Protein AF-A0A1Y2B154-F1 (afdb_monomer_lite)

Structure (mmCIF, N/CA/C/O backbone):
data_AF-A0A1Y2B154-F1
#
_entry.id   AF-A0A1Y2B154-F1
#
loop_
_atom_site.group_PDB
_atom_site.id
_atom_site.type_symbol
_atom_site.label_atom_id
_atom_site.label_alt_id
_atom_site.label_comp_id
_atom_site.label_asym_id
_atom_site.label_entity_id
_atom_site.label_seq_id
_atom_site.pdbx_PDB_ins_code
_atom_site.Cartn_x
_atom_site.Cartn_y
_atom_site.Cartn_z
_atom_site.occupancy
_atom_site.B_iso_or_equiv
_atom_site.auth_seq_id
_atom_site.auth_comp_id
_atom_site.auth_asym_id
_atom_site.auth_atom_id
_atom_site.pdbx_PDB_model_num
ATOM 1 N N . MET A 1 1 ? 12.378 0.313 -0.707 1.00 66.06 1 MET A N 1
ATOM 2 C CA . MET A 1 1 ? 12.167 0.556 -2.151 1.00 66.06 1 MET A CA 1
ATOM 3 C C . MET A 1 1 ? 10.888 -0.151 -2.566 1.00 66.06 1 MET A C 1
ATOM 5 O O . MET A 1 1 ? 10.651 -1.242 -2.055 1.00 66.06 1 MET A O 1
ATOM 9 N N . ALA A 1 2 ? 10.052 0.459 -3.411 1.00 73.69 2 ALA A N 1
ATOM 10 C CA . ALA A 1 2 ? 8.871 -0.223 -3.941 1.00 73.69 2 ALA A CA 1
ATOM 11 C C . ALA A 1 2 ? 9.306 -1.400 -4.841 1.00 73.69 2 ALA A C 1
ATOM 13 O O . ALA A 1 2 ? 10.297 -1.266 -5.565 1.00 73.69 2 ALA A O 1
ATOM 14 N N . PRO A 1 3 ? 8.636 -2.561 -4.774 1.00 79.44 3 PRO A N 1
ATOM 15 C CA . PRO A 1 3 ? 9.012 -3.721 -5.574 1.00 79.44 3 PRO A CA 1
ATOM 16 C C . PRO A 1 3 ? 8.680 -3.513 -7.059 1.00 79.44 3 PRO A C 1
ATOM 18 O O . PRO A 1 3 ? 7.674 -2.893 -7.395 1.00 79.44 3 PRO A O 1
ATOM 21 N N . PHE A 1 4 ? 9.506 -4.081 -7.947 1.00 78.94 4 PHE A N 1
ATOM 22 C CA . PHE A 1 4 ? 9.297 -4.017 -9.402 1.00 78.94 4 PHE A CA 1
ATOM 23 C C . PHE A 1 4 ? 8.045 -4.790 -9.853 1.00 78.94 4 PHE A C 1
ATOM 25 O O . PHE A 1 4 ? 7.330 -4.357 -10.750 1.00 78.94 4 PHE A O 1
ATOM 32 N N . ILE A 1 5 ? 7.755 -5.921 -9.199 1.00 84.62 5 ILE A N 1
ATOM 33 C CA . ILE A 1 5 ? 6.527 -6.700 -9.386 1.00 84.62 5 ILE A CA 1
ATOM 34 C C . ILE A 1 5 ? 5.812 -6.773 -8.040 1.00 84.62 5 ILE A C 1
ATOM 36 O O . ILE A 1 5 ? 6.385 -7.238 -7.054 1.00 84.62 5 ILE A O 1
ATOM 40 N N . LEU A 1 6 ? 4.552 -6.339 -8.005 1.00 86.12 6 LEU A N 1
ATOM 41 C CA . LEU A 1 6 ? 3.709 -6.375 -6.815 1.00 86.12 6 LEU A CA 1
ATOM 42 C C . LEU A 1 6 ? 2.459 -7.218 -7.092 1.00 86.12 6 LEU A C 1
ATOM 44 O O . LEU A 1 6 ? 1.529 -6.773 -7.760 1.00 86.12 6 LEU A O 1
ATOM 48 N N . ASN A 1 7 ? 2.443 -8.446 -6.571 1.00 89.88 7 ASN A N 1
ATOM 49 C CA . ASN A 1 7 ? 1.296 -9.347 -6.679 1.00 89.88 7 ASN A CA 1
ATOM 50 C C . ASN A 1 7 ? 0.297 -9.046 -5.556 1.00 89.88 7 ASN A C 1
ATOM 52 O O . ASN A 1 7 ? 0.596 -9.266 -4.383 1.00 89.88 7 ASN A O 1
ATOM 56 N N . LEU A 1 8 ? -0.891 -8.555 -5.913 1.00 89.94 8 LEU A N 1
ATOM 57 C CA . LEU A 1 8 ? -1.930 -8.152 -4.961 1.00 89.94 8 LEU A CA 1
ATOM 58 C C . LEU A 1 8 ? -3.213 -8.941 -5.175 1.00 89.94 8 LEU A C 1
ATOM 60 O O . LEU A 1 8 ? -3.558 -9.328 -6.291 1.00 89.94 8 LEU A O 1
ATOM 64 N N . LYS A 1 9 ? -3.952 -9.116 -4.083 1.00 93.44 9 LYS A N 1
ATOM 65 C CA . LYS A 1 9 ? -5.334 -9.592 -4.079 1.00 93.44 9 LYS A CA 1
ATOM 66 C C . LYS A 1 9 ? -6.155 -8.717 -3.141 1.00 93.44 9 LYS A C 1
ATOM 68 O O . LYS A 1 9 ? -5.609 -8.090 -2.233 1.00 93.44 9 LYS A O 1
ATOM 73 N N . ILE A 1 10 ? -7.470 -8.708 -3.342 1.00 96.69 10 ILE A N 1
ATOM 74 C CA . ILE A 1 10 ? -8.401 -8.102 -2.388 1.00 96.69 10 ILE A CA 1
ATOM 75 C C . ILE A 1 10 ? -8.196 -8.762 -1.020 1.00 96.69 10 ILE A C 1
ATOM 77 O O . ILE A 1 10 ? -8.042 -9.978 -0.916 1.00 96.69 10 ILE A O 1
ATOM 81 N N . GLY A 1 11 ? -8.153 -7.940 0.022 1.00 95.75 11 GLY A N 1
ATOM 82 C CA . GLY A 1 11 ? -7.909 -8.355 1.394 1.00 95.75 11 GLY A CA 1
ATOM 83 C C . GLY A 1 11 ? -6.437 -8.407 1.800 1.00 95.75 11 GLY A C 1
ATOM 84 O O . GLY A 1 11 ? -6.192 -8.596 2.989 1.00 95.75 11 GLY A O 1
ATOM 85 N N . ALA A 1 12 ? -5.488 -8.219 0.874 1.00 95.44 12 ALA A N 1
ATOM 86 C CA . ALA A 1 12 ? -4.065 -8.161 1.200 1.00 95.44 12 ALA A CA 1
ATOM 87 C C . ALA A 1 12 ? -3.749 -6.988 2.142 1.00 95.44 12 ALA A C 1
ATOM 89 O O . ALA A 1 12 ? -4.255 -5.878 1.957 1.00 95.44 12 ALA A O 1
ATOM 90 N N . GLU A 1 13 ? -2.891 -7.239 3.131 1.00 96.12 13 GLU A N 1
ATOM 91 C CA . GLU A 1 13 ? -2.352 -6.197 4.004 1.00 96.12 13 GLU A CA 1
ATOM 92 C C . GLU A 1 13 ? -1.168 -5.509 3.330 1.00 96.12 13 GLU A C 1
ATOM 94 O O . GLU A 1 13 ? -0.232 -6.163 2.859 1.00 96.12 13 GLU A O 1
ATOM 99 N N . VAL A 1 14 ? -1.201 -4.181 3.310 1.00 95.38 14 VAL A N 1
ATOM 100 C CA . VAL A 1 14 ? -0.177 -3.342 2.692 1.00 95.38 14 VAL A CA 1
ATOM 101 C C . VAL A 1 14 ? 0.298 -2.254 3.646 1.00 95.38 14 VAL A C 1
ATOM 103 O O . VAL A 1 14 ? -0.370 -1.926 4.626 1.00 95.38 14 VAL A O 1
ATOM 106 N N . MET A 1 15 ? 1.471 -1.699 3.363 1.00 95.25 15 MET A N 1
ATOM 107 C CA . MET A 1 15 ? 2.077 -0.607 4.116 1.00 95.25 15 MET A CA 1
ATOM 108 C C . MET A 1 15 ? 2.531 0.484 3.155 1.00 95.25 15 MET A C 1
ATOM 110 O O . MET A 1 15 ? 3.206 0.181 2.168 1.00 95.25 15 MET A O 1
ATOM 114 N N . LEU A 1 16 ? 2.170 1.735 3.449 1.00 95.12 16 LEU A N 1
ATOM 115 C CA . LEU A 1 16 ? 2.614 2.902 2.689 1.00 95.12 16 LEU A CA 1
ATOM 116 C C . LEU A 1 16 ? 4.128 3.085 2.787 1.00 95.12 16 LEU A C 1
ATOM 118 O O . LEU A 1 16 ? 4.722 2.878 3.839 1.00 95.12 16 LEU A O 1
ATOM 122 N N . LEU A 1 17 ? 4.728 3.516 1.680 1.00 93.50 17 LEU A N 1
ATOM 123 C CA . LEU A 1 17 ? 6.159 3.806 1.536 1.00 93.50 17 LEU A CA 1
ATOM 124 C C . LEU A 1 17 ? 6.455 5.307 1.418 1.00 93.50 17 LEU A C 1
ATOM 126 O O . LEU A 1 17 ? 7.602 5.700 1.210 1.00 93.50 17 LEU A O 1
ATOM 130 N N . LYS A 1 18 ? 5.419 6.146 1.497 1.00 91.94 18 LYS A N 1
ATOM 131 C CA . LYS A 1 18 ? 5.475 7.590 1.270 1.00 91.94 18 LYS A CA 1
ATOM 132 C C . LYS A 1 18 ? 4.417 8.291 2.119 1.00 91.94 18 LYS A C 1
ATOM 134 O O . LYS A 1 18 ? 3.356 7.724 2.368 1.00 91.94 18 LYS A O 1
ATOM 139 N N . ASN A 1 19 ? 4.703 9.529 2.511 1.00 94.50 19 ASN A N 1
ATOM 140 C CA . ASN A 1 19 ? 3.727 10.406 3.149 1.00 94.50 19 ASN A CA 1
ATOM 141 C C . ASN A 1 19 ? 2.771 10.965 2.090 1.00 94.50 19 ASN A C 1
ATOM 143 O O . ASN A 1 19 ? 3.213 11.613 1.140 1.00 94.50 19 ASN A O 1
ATOM 147 N N . LEU A 1 20 ? 1.478 10.701 2.250 1.00 93.62 20 LEU A N 1
ATOM 148 C CA . LEU A 1 20 ? 0.417 11.209 1.380 1.00 93.62 20 LEU A CA 1
ATOM 149 C C . LEU A 1 20 ? -0.302 12.403 2.015 1.00 93.62 20 LEU A C 1
ATOM 151 O O . LEU A 1 20 ? -0.622 13.364 1.322 1.00 93.62 20 LEU A O 1
ATOM 155 N N . THR A 1 21 ? -0.552 12.335 3.323 1.00 92.56 21 THR A N 1
ATOM 156 C CA . THR A 1 21 ? -1.169 13.389 4.145 1.00 92.56 21 THR A CA 1
ATOM 157 C C . THR A 1 21 ? -0.571 13.351 5.554 1.00 92.56 21 THR A C 1
ATOM 159 O O . THR A 1 21 ? 0.226 12.464 5.856 1.00 92.56 21 THR A O 1
ATOM 162 N N . GLU A 1 22 ? -0.974 14.274 6.431 1.00 90.38 22 GLU A N 1
ATOM 163 C CA . GLU A 1 22 ? -0.555 14.281 7.845 1.00 90.38 22 GLU A CA 1
ATOM 164 C C . GLU A 1 22 ? -0.954 12.988 8.580 1.00 90.38 22 GLU A C 1
ATOM 166 O O . GLU A 1 22 ? -0.161 12.435 9.334 1.00 90.38 22 GLU A O 1
ATOM 171 N N . ASP A 1 23 ? -2.143 12.451 8.284 1.00 92.06 23 ASP A N 1
ATOM 172 C CA . ASP A 1 23 ? -2.642 11.193 8.864 1.00 92.06 23 ASP A CA 1
ATOM 173 C C . ASP A 1 23 ? -2.153 9.914 8.142 1.00 92.06 23 ASP A C 1
ATOM 175 O O . ASP A 1 23 ? -2.215 8.813 8.694 1.00 92.06 23 ASP A O 1
ATOM 179 N N . LEU A 1 24 ? -1.695 10.022 6.888 1.00 93.88 24 LEU A N 1
ATOM 180 C CA . LEU A 1 24 ? -1.281 8.888 6.053 1.00 93.88 24 LEU A CA 1
ATOM 181 C C . LEU A 1 24 ? 0.190 9.022 5.695 1.00 93.88 24 LEU A C 1
ATOM 183 O O . LEU A 1 24 ? 0.560 9.551 4.643 1.00 93.88 24 LEU A O 1
ATOM 187 N N . VAL A 1 25 ? 1.021 8.517 6.595 1.00 94.31 25 VAL A N 1
ATOM 188 C CA . VAL A 1 25 ? 2.474 8.613 6.526 1.00 94.31 25 VAL A CA 1
ATOM 189 C C . VAL A 1 25 ? 3.100 7.299 6.058 1.00 94.31 25 VAL A C 1
ATOM 191 O O . VAL A 1 25 ? 2.468 6.242 6.001 1.00 94.31 25 VAL A O 1
ATOM 194 N N . ASN A 1 26 ? 4.380 7.359 5.710 1.00 94.56 26 ASN A N 1
ATOM 195 C CA . ASN A 1 26 ? 5.196 6.180 5.477 1.00 94.56 26 ASN A CA 1
ATOM 196 C C . ASN A 1 26 ? 5.131 5.259 6.708 1.00 94.56 26 ASN A C 1
ATOM 198 O O . ASN A 1 26 ? 5.344 5.703 7.835 1.00 94.56 26 ASN A O 1
ATOM 202 N N . GLY A 1 27 ? 4.816 3.984 6.489 1.00 92.88 27 GLY A N 1
ATOM 203 C CA . GLY A 1 27 ? 4.567 3.008 7.547 1.00 92.88 27 GLY A CA 1
ATOM 204 C C . GLY A 1 27 ? 3.089 2.786 7.886 1.00 92.88 27 GLY A C 1
ATOM 205 O O . GLY A 1 27 ? 2.769 1.785 8.530 1.00 92.88 27 GLY A O 1
ATOM 206 N N . SER A 1 28 ? 2.165 3.639 7.426 1.00 94.75 28 SER A N 1
ATOM 207 C CA . SER A 1 28 ? 0.728 3.428 7.643 1.00 94.75 28 SER A CA 1
ATOM 208 C C . SER A 1 28 ? 0.267 2.113 7.006 1.00 94.75 28 SER A C 1
ATOM 210 O O . SER A 1 28 ? 0.506 1.859 5.821 1.00 94.75 28 SER A O 1
ATOM 212 N N . ARG A 1 29 ? -0.405 1.270 7.801 1.00 94.88 29 ARG A N 1
ATOM 213 C CA . ARG A 1 29 ? -0.917 -0.040 7.371 1.00 94.88 29 ARG A CA 1
ATOM 214 C C . ARG A 1 29 ? -2.358 0.071 6.889 1.00 94.88 29 ARG A C 1
ATOM 216 O O . ARG A 1 29 ? -3.171 0.790 7.469 1.00 94.88 29 ARG A O 1
ATOM 223 N N . GLY A 1 30 ? -2.675 -0.677 5.843 1.00 95.69 30 GLY A N 1
ATOM 224 C CA . GLY A 1 30 ? -4.014 -0.729 5.280 1.00 95.69 30 GLY A CA 1
ATOM 225 C C . GLY A 1 30 ? -4.334 -2.073 4.651 1.00 95.69 30 GLY A C 1
ATOM 226 O O . GLY A 1 30 ? -3.476 -2.950 4.528 1.00 95.69 30 GLY A O 1
ATOM 227 N N . ARG A 1 31 ? -5.593 -2.230 4.253 1.00 97.12 31 ARG A N 1
ATOM 228 C CA . ARG A 1 31 ? -6.110 -3.438 3.613 1.00 97.12 31 ARG A CA 1
ATOM 229 C C . ARG A 1 31 ? -6.671 -3.106 2.239 1.00 97.12 31 ARG A C 1
ATOM 231 O O . ARG A 1 31 ? -7.468 -2.183 2.100 1.00 97.12 31 ARG A O 1
ATOM 238 N N . VAL A 1 32 ? -6.264 -3.864 1.224 1.00 97.19 32 VAL A N 1
ATOM 239 C CA . VAL A 1 32 ? -6.785 -3.707 -0.141 1.00 97.19 32 VAL A CA 1
ATOM 240 C C . VAL A 1 32 ? -8.266 -4.079 -0.162 1.00 97.19 32 VAL A C 1
ATOM 242 O O . VAL A 1 32 ? -8.623 -5.194 0.216 1.00 97.19 32 VAL A O 1
ATOM 245 N N . VAL A 1 33 ? -9.118 -3.175 -0.643 1.00 97.88 33 VAL A N 1
ATOM 246 C CA . VAL A 1 33 ? -10.572 -3.394 -0.736 1.00 97.88 33 VAL A CA 1
ATOM 247 C C . VAL A 1 33 ? -11.064 -3.554 -2.169 1.00 97.88 33 VAL A C 1
ATOM 249 O O . VAL A 1 33 ? -12.020 -4.288 -2.402 1.00 97.88 33 VAL A O 1
ATOM 252 N N . SER A 1 34 ? -10.384 -2.945 -3.142 1.00 97.12 34 SER A N 1
ATOM 253 C CA . SER A 1 34 ? -10.698 -3.116 -4.564 1.00 97.12 34 SER A CA 1
ATOM 254 C C . SER A 1 34 ? -9.482 -2.891 -5.455 1.00 97.12 34 SER A C 1
ATOM 256 O O . SER A 1 34 ? -8.525 -2.214 -5.081 1.00 97.12 34 SER A O 1
ATOM 258 N N . VAL A 1 35 ? -9.532 -3.478 -6.652 1.00 95.00 35 VAL A N 1
ATOM 259 C CA . VAL A 1 35 ? -8.518 -3.331 -7.700 1.00 95.00 35 VAL A CA 1
ATOM 260 C C . VAL A 1 35 ? -9.227 -2.948 -8.997 1.00 95.00 35 VAL A C 1
ATOM 262 O O . VAL A 1 35 ? -10.055 -3.707 -9.495 1.00 95.00 35 VAL A O 1
ATOM 265 N N . ASN A 1 36 ? -8.898 -1.779 -9.540 1.00 93.19 36 ASN A N 1
ATOM 266 C CA . ASN A 1 36 ? -9.364 -1.293 -10.835 1.00 93.19 36 ASN A CA 1
ATOM 267 C C . ASN A 1 36 ? -8.244 -1.514 -11.864 1.00 93.19 36 ASN A C 1
ATOM 269 O O . ASN A 1 36 ? -7.317 -0.712 -11.990 1.00 93.19 36 ASN A O 1
ATOM 273 N N . LEU A 1 37 ? -8.308 -2.646 -12.570 1.00 85.56 37 LEU A N 1
ATOM 274 C CA . LEU A 1 37 ? -7.314 -3.021 -13.581 1.00 85.56 37 LEU A CA 1
ATOM 275 C C . LEU A 1 37 ? -7.273 -2.059 -14.784 1.00 85.56 37 LEU A C 1
ATOM 277 O O . LEU A 1 37 ? -6.158 -1.704 -15.173 1.00 85.56 37 LEU A O 1
ATOM 281 N N . PRO A 1 38 ? -8.413 -1.599 -15.350 1.00 88.94 38 PRO A N 1
ATOM 282 C CA . PRO A 1 38 ? -8.409 -0.610 -16.432 1.00 88.94 38 PRO A CA 1
ATOM 283 C C . PRO A 1 38 ? -7.603 0.650 -16.111 1.00 88.94 38 PRO A C 1
ATOM 285 O O . PRO A 1 38 ? -6.804 1.101 -16.929 1.00 88.94 38 PRO A O 1
ATOM 288 N N . GLU A 1 39 ? -7.761 1.186 -14.901 1.00 88.88 39 GLU A N 1
ATOM 289 C CA . GLU A 1 39 ? -7.070 2.407 -14.475 1.00 88.88 39 GLU A CA 1
ATOM 290 C C . GLU A 1 39 ? -5.743 2.156 -13.753 1.00 88.88 39 GLU A C 1
ATOM 292 O O . GLU A 1 39 ? -5.094 3.107 -13.311 1.00 88.88 39 GLU A O 1
ATOM 297 N N . LYS A 1 40 ? -5.335 0.887 -13.612 1.00 89.19 40 LYS A N 1
ATOM 298 C CA . LYS A 1 40 ? -4.174 0.470 -12.810 1.00 89.19 40 LYS A CA 1
ATOM 299 C C . LYS A 1 40 ? -4.183 1.113 -11.415 1.00 89.19 40 LYS A C 1
ATOM 301 O O . LYS A 1 40 ? -3.158 1.600 -10.933 1.00 89.19 40 LYS A O 1
ATOM 306 N N . ALA A 1 41 ? -5.353 1.117 -10.783 1.00 94.06 41 ALA A N 1
ATOM 307 C CA . ALA A 1 41 ? -5.587 1.731 -9.486 1.00 94.06 41 ALA A CA 1
ATOM 308 C C . ALA A 1 41 ? -5.973 0.679 -8.442 1.00 94.06 41 ALA A C 1
ATOM 310 O O . ALA A 1 41 ? -6.627 -0.322 -8.742 1.00 94.06 41 ALA A O 1
ATOM 311 N N . VAL A 1 42 ? -5.561 0.904 -7.200 1.00 96.75 42 VAL A N 1
ATOM 312 C CA . VAL A 1 42 ? 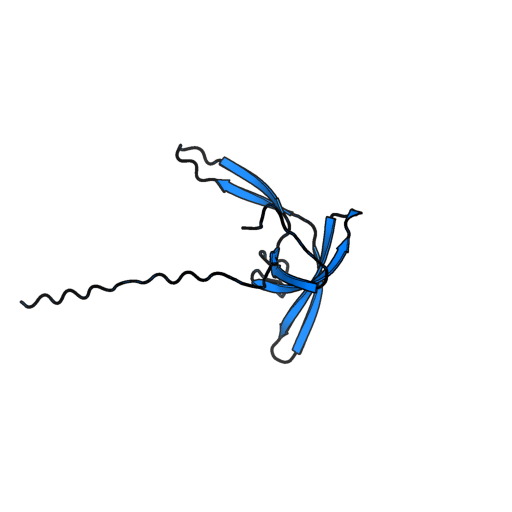-5.856 0.027 -6.066 1.00 96.75 42 VAL A CA 1
ATOM 313 C C . VAL A 1 42 ? -6.452 0.867 -4.954 1.00 96.75 42 VAL A C 1
ATOM 315 O O . VAL A 1 42 ? -5.881 1.881 -4.559 1.00 96.75 42 VAL A O 1
ATOM 318 N N . THR A 1 43 ? -7.592 0.438 -4.429 1.00 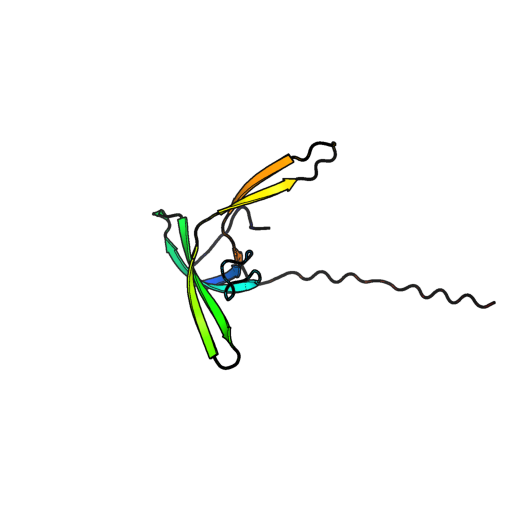97.56 43 THR A N 1
ATOM 319 C CA . THR A 1 43 ? -8.236 1.094 -3.294 1.00 97.56 43 THR A CA 1
ATOM 320 C C . THR A 1 43 ? -7.852 0.377 -2.010 1.00 97.56 43 THR A C 1
ATOM 322 O O . THR A 1 43 ? -7.960 -0.851 -1.912 1.00 97.56 43 THR A O 1
ATOM 325 N N . VAL A 1 44 ? -7.414 1.146 -1.020 1.00 97.81 44 VAL A N 1
ATOM 326 C CA . VAL A 1 44 ? -6.928 0.658 0.269 1.00 97.81 44 VAL A CA 1
ATOM 327 C C . VAL A 1 44 ? -7.636 1.406 1.392 1.00 97.81 44 VAL A C 1
ATOM 329 O O . VAL A 1 44 ? -7.751 2.632 1.347 1.00 97.81 44 VAL A O 1
ATOM 332 N N . ASP A 1 45 ? -8.075 0.662 2.403 1.00 97.69 45 ASP A N 1
ATOM 333 C CA . ASP A 1 45 ? -8.577 1.212 3.659 1.00 97.69 45 ASP A CA 1
ATOM 334 C C . ASP A 1 45 ? -7.449 1.205 4.692 1.00 97.69 45 ASP A C 1
ATOM 336 O O . ASP A 1 45 ? -6.954 0.143 5.077 1.00 97.69 45 ASP A O 1
ATOM 340 N N . PHE A 1 46 ? -7.025 2.390 5.123 1.00 96.44 46 PHE A N 1
ATOM 341 C CA . PHE A 1 46 ? -5.969 2.581 6.114 1.00 96.44 46 PHE A CA 1
ATOM 342 C C . PHE A 1 46 ? -6.557 2.767 7.508 1.00 96.44 46 PHE A C 1
ATOM 344 O O . PHE A 1 46 ? -7.479 3.561 7.683 1.00 96.44 46 PHE A O 1
ATOM 351 N N . CYS A 1 47 ? -5.993 2.071 8.498 1.00 90.19 47 CYS A N 1
ATOM 352 C CA . CYS A 1 47 ? -6.321 2.303 9.903 1.00 90.19 47 CYS A CA 1
ATOM 353 C C . CYS A 1 47 ? -5.522 3.498 10.422 1.00 90.19 47 CYS A C 1
ATOM 355 O O . CYS A 1 47 ? -4.293 3.436 10.484 1.00 90.19 47 CYS A O 1
ATOM 357 N N . VAL A 1 48 ? -6.212 4.543 10.866 1.00 89.75 48 VAL A N 1
ATOM 358 C CA . VAL A 1 48 ? -5.605 5.703 11.522 1.00 89.75 48 VAL A CA 1
ATOM 359 C C . VAL A 1 48 ? -6.064 5.705 12.971 1.00 89.75 48 VAL A C 1
ATOM 361 O O . VAL A 1 48 ? -7.257 5.781 13.266 1.00 89.75 48 VAL A O 1
ATOM 364 N N . LYS A 1 49 ? -5.108 5.563 13.891 1.00 84.06 49 LYS A N 1
ATOM 365 C CA . LYS A 1 49 ? -5.372 5.643 15.328 1.00 84.06 49 LYS A CA 1
ATOM 366 C C . LYS A 1 49 ? -5.219 7.085 15.785 1.00 84.06 49 LYS A C 1
ATOM 368 O O . LYS A 1 49 ? -4.141 7.656 15.657 1.00 84.06 49 LYS A O 1
ATOM 373 N N . ARG A 1 50 ? -6.286 7.627 16.354 1.00 83.06 50 ARG A N 1
ATOM 374 C CA . ARG A 1 50 ? -6.299 8.870 17.125 1.00 83.06 50 ARG A CA 1
ATOM 375 C C . ARG A 1 50 ? -6.433 8.522 18.607 1.00 83.06 50 ARG A C 1
ATOM 377 O O . ARG A 1 50 ? -6.683 7.367 18.948 1.00 83.06 50 ARG A O 1
ATOM 384 N N . GLU A 1 51 ? -6.236 9.505 19.481 1.00 82.06 51 GLU A N 1
ATOM 385 C CA . GLU A 1 51 ? -6.148 9.313 20.940 1.00 82.06 51 GLU A CA 1
ATOM 386 C C . GLU A 1 51 ? -7.276 8.445 21.522 1.00 82.06 51 GLU A C 1
ATOM 388 O O . GLU A 1 51 ? -7.035 7.636 22.415 1.00 82.06 51 GLU A O 1
ATOM 393 N N . THR A 1 52 ? -8.494 8.564 20.987 1.00 82.31 52 THR A N 1
ATOM 394 C CA . THR A 1 52 ? -9.680 7.852 21.489 1.00 82.31 52 THR A CA 1
ATOM 395 C C . THR A 1 52 ? -10.453 7.081 20.417 1.00 82.31 52 THR A C 1
ATOM 397 O O . THR A 1 52 ? -11.347 6.304 20.753 1.00 82.31 52 THR A O 1
ATOM 400 N N . THR A 1 53 ? -10.120 7.249 19.135 1.00 83.62 53 THR A N 1
ATOM 401 C CA . THR A 1 53 ? -10.866 6.661 18.014 1.00 83.62 53 THR A CA 1
ATOM 402 C C . THR A 1 53 ? -9.939 5.993 17.007 1.00 83.62 53 THR A C 1
ATOM 404 O O . THR A 1 53 ? -8.802 6.402 16.784 1.00 83.62 53 THR A O 1
ATOM 407 N N . THR A 1 54 ? -10.429 4.923 16.383 1.00 85.75 54 THR A N 1
ATOM 408 C CA . THR A 1 54 ? -9.814 4.370 15.173 1.00 85.75 54 THR A CA 1
ATOM 409 C C . THR A 1 54 ? -10.701 4.741 14.000 1.00 85.75 54 THR A C 1
ATOM 411 O O . THR A 1 54 ? -11.867 4.353 13.959 1.00 85.75 54 THR A O 1
ATOM 414 N N . GLU A 1 55 ? -10.151 5.502 13.064 1.00 89.75 55 GLU A N 1
ATOM 415 C CA . GLU A 1 55 ? -10.826 5.901 11.836 1.00 89.75 55 GLU A CA 1
ATOM 416 C C . GLU A 1 55 ? -10.247 5.120 10.654 1.00 89.75 55 GLU A C 1
ATOM 418 O O . GLU A 1 55 ? -9.054 4.805 10.613 1.00 89.75 55 GLU A O 1
ATOM 423 N N . MET A 1 56 ? -11.103 4.804 9.682 1.00 92.38 56 MET A N 1
ATOM 424 C CA . MET A 1 56 ? -10.687 4.181 8.429 1.00 92.38 56 MET A CA 1
ATOM 425 C C . MET A 1 56 ? -10.644 5.243 7.337 1.00 92.38 56 MET A C 1
ATOM 427 O O . MET A 1 56 ? -11.677 5.814 6.989 1.00 92.38 56 MET A O 1
ATOM 431 N N . ILE A 1 57 ? -9.467 5.482 6.762 1.00 95.31 57 ILE A N 1
ATOM 432 C CA . ILE A 1 57 ? -9.317 6.382 5.616 1.00 95.31 57 ILE A CA 1
ATOM 433 C C . ILE A 1 57 ? -9.193 5.545 4.344 1.00 95.31 57 ILE A C 1
ATOM 435 O O . ILE A 1 57 ? -8.208 4.832 4.149 1.00 95.31 57 ILE A O 1
ATOM 439 N N . ARG A 1 58 ? -10.184 5.658 3.454 1.00 96.50 58 ARG A N 1
ATOM 440 C CA . ARG A 1 58 ? -10.170 5.019 2.133 1.00 96.50 58 ARG A CA 1
ATOM 441 C C . ARG A 1 58 ? -9.411 5.879 1.128 1.00 96.50 58 ARG A C 1
ATOM 443 O O . ARG A 1 58 ? -9.728 7.056 0.951 1.00 96.50 58 ARG A O 1
ATOM 450 N N . LYS A 1 59 ? -8.449 5.289 0.418 1.00 96.94 59 LYS A N 1
ATOM 451 C CA . LYS A 1 59 ? -7.732 5.949 -0.681 1.00 96.94 59 LYS A CA 1
ATOM 452 C C . LYS A 1 59 ? -7.605 5.054 -1.896 1.00 96.94 59 LYS A C 1
ATOM 454 O O . LYS A 1 59 ? -7.242 3.888 -1.787 1.00 96.94 59 LYS A O 1
ATOM 459 N N . GLU A 1 60 ? -7.863 5.640 -3.057 1.00 96.56 60 GLU A N 1
ATOM 460 C CA . GLU A 1 60 ? -7.450 5.077 -4.333 1.00 96.56 60 GLU A CA 1
ATOM 461 C C . GLU A 1 60 ? -6.023 5.533 -4.641 1.00 96.56 60 GLU A C 1
ATOM 463 O O . GLU A 1 60 ? -5.703 6.718 -4.553 1.00 96.56 60 GLU A O 1
ATOM 468 N N . LEU A 1 61 ? -5.164 4.573 -4.965 1.00 95.50 61 LEU A N 1
ATOM 469 C CA . LEU A 1 61 ? -3.749 4.775 -5.219 1.00 95.50 61 LEU A CA 1
ATOM 470 C C . LEU A 1 61 ? -3.410 4.243 -6.608 1.00 95.50 61 LEU A C 1
ATOM 472 O O . LEU A 1 61 ? -3.768 3.117 -6.960 1.00 95.50 61 LEU A O 1
ATOM 476 N N . LYS A 1 62 ? -2.690 5.051 -7.383 1.00 94.06 62 LYS A N 1
ATOM 477 C CA . LYS A 1 62 ? -2.141 4.688 -8.694 1.00 94.06 62 LYS A CA 1
ATOM 478 C C . LYS A 1 62 ? -0.628 4.502 -8.569 1.00 94.06 62 LYS A C 1
ATOM 480 O O . LYS A 1 62 ? -0.021 4.914 -7.579 1.00 94.06 62 LYS A O 1
ATOM 485 N N . ALA A 1 63 ? -0.022 3.831 -9.541 1.00 90.69 63 ALA A N 1
ATOM 486 C CA . ALA A 1 63 ? 1.431 3.728 -9.589 1.00 90.69 63 ALA A CA 1
ATOM 487 C C . ALA A 1 63 ? 2.052 5.113 -9.848 1.00 90.69 63 ALA A C 1
ATOM 489 O O . ALA A 1 63 ? 1.562 5.871 -10.683 1.00 90.69 63 ALA A O 1
ATOM 490 N N . GLU A 1 64 ? 3.136 5.423 -9.143 1.00 90.31 64 GLU A N 1
ATOM 491 C CA . GLU A 1 64 ? 3.873 6.683 -9.258 1.00 90.31 64 GLU A CA 1
ATOM 492 C C . GLU A 1 64 ? 5.288 6.423 -9.780 1.00 90.31 64 GLU A C 1
ATOM 494 O O . GLU A 1 64 ? 5.830 5.327 -9.623 1.00 90.31 64 GLU A O 1
ATOM 499 N N . THR A 1 65 ? 5.903 7.437 -10.388 1.00 89.94 65 THR A N 1
ATOM 500 C CA . THR A 1 65 ? 7.305 7.369 -10.812 1.00 89.94 65 THR A CA 1
ATOM 501 C C . THR A 1 65 ? 8.227 7.696 -9.643 1.00 89.94 65 THR A C 1
ATOM 503 O O . THR A 1 65 ? 8.178 8.782 -9.071 1.00 89.94 65 THR A O 1
ATOM 506 N N . TRP A 1 66 ? 9.100 6.750 -9.324 1.00 85.69 66 TRP A N 1
ATOM 507 C CA . TRP A 1 66 ? 10.178 6.867 -8.358 1.00 85.69 66 TRP A CA 1
ATOM 508 C C . TRP A 1 66 ? 11.490 7.088 -9.097 1.00 85.69 66 TRP A C 1
ATOM 510 O O . TRP A 1 66 ? 11.793 6.359 -10.038 1.00 85.69 66 TRP A O 1
ATOM 520 N N . THR A 1 67 ? 12.291 8.043 -8.637 1.00 85.50 67 THR A N 1
ATOM 521 C CA . THR A 1 67 ? 13.655 8.246 -9.131 1.00 85.50 67 THR A CA 1
ATOM 522 C C . THR A 1 67 ? 14.621 7.864 -8.025 1.00 85.50 67 THR A C 1
ATOM 524 O O . THR A 1 67 ? 14.524 8.399 -6.921 1.00 85.50 67 THR A O 1
ATOM 527 N N . TYR A 1 68 ? 15.552 6.956 -8.303 1.00 81.00 68 TYR A N 1
ATOM 528 C CA . TYR A 1 68 ? 16.631 6.644 -7.373 1.00 81.00 68 TYR A CA 1
ATOM 529 C C . TYR A 1 68 ? 17.992 6.832 -8.026 1.00 81.00 68 TYR A C 1
ATOM 531 O O . TYR A 1 68 ? 18.166 6.687 -9.237 1.00 81.00 68 TYR A O 1
ATOM 539 N N . VAL A 1 69 ? 18.960 7.178 -7.185 1.00 82.19 69 VAL A N 1
ATOM 540 C CA . VAL A 1 69 ? 20.361 7.260 -7.570 1.00 82.19 69 VAL A CA 1
ATOM 541 C C . VAL A 1 69 ? 20.940 5.857 -7.504 1.00 82.19 69 VAL A C 1
ATOM 543 O O . VAL A 1 69 ? 20.928 5.235 -6.444 1.00 82.19 69 VAL A O 1
ATOM 546 N N . ASN A 1 70 ? 21.435 5.360 -8.632 1.00 74.81 70 ASN A N 1
ATOM 547 C CA . ASN A 1 70 ? 22.243 4.155 -8.669 1.00 74.81 70 ASN A CA 1
ATOM 548 C C . ASN A 1 70 ? 23.716 4.565 -8.496 1.00 74.81 70 ASN A C 1
ATOM 550 O O . ASN A 1 70 ? 24.280 5.156 -9.425 1.00 74.81 70 ASN A O 1
ATOM 554 N N . PRO A 1 71 ? 24.336 4.311 -7.326 1.00 66.69 71 PRO A N 1
ATOM 555 C CA . PRO A 1 71 ? 25.748 4.594 -7.129 1.00 66.69 71 PRO A CA 1
ATOM 556 C C . PRO A 1 71 ? 26.561 3.616 -7.981 1.00 66.69 71 PRO A C 1
ATOM 558 O O . PRO A 1 71 ? 26.836 2.485 -7.587 1.00 66.69 71 PRO A O 1
ATOM 561 N N . SER A 1 72 ? 26.915 4.048 -9.188 1.00 65.44 72 SER A N 1
ATOM 562 C CA . SER A 1 72 ? 27.833 3.315 -10.049 1.00 65.44 72 SER A CA 1
ATOM 563 C C . SER A 1 72 ? 29.266 3.501 -9.538 1.00 65.44 72 SER A C 1
ATOM 565 O O . SER A 1 72 ? 29.608 4.533 -8.968 1.00 65.44 72 SER A O 1
ATOM 567 N N . THR A 1 73 ? 30.131 2.507 -9.743 1.00 59.38 73 THR A N 1
ATOM 568 C CA . THR A 1 73 ? 31.541 2.521 -9.295 1.00 59.38 73 THR A CA 1
ATOM 569 C C . THR A 1 73 ? 32.425 3.522 -10.049 1.00 59.38 73 THR A C 1
ATOM 571 O O . THR A 1 73 ? 33.587 3.714 -9.699 1.00 59.38 73 THR A O 1
ATOM 574 N N . LYS A 1 74 ? 31.887 4.168 -11.086 1.00 57.78 74 LYS A N 1
ATOM 575 C CA . LYS A 1 74 ? 32.530 5.228 -11.867 1.00 57.78 74 LYS A CA 1
ATOM 576 C C . LYS A 1 74 ? 31.794 6.529 -11.568 1.00 57.78 74 LYS A C 1
ATOM 578 O O . LYS A 1 74 ? 30.585 6.486 -11.400 1.00 57.78 74 LYS A O 1
ATOM 583 N N . ALA A 1 75 ? 32.519 7.643 -11.509 1.00 60.12 75 ALA A N 1
ATOM 584 C CA . ALA A 1 75 ? 32.131 8.972 -11.010 1.00 60.12 75 ALA A CA 1
ATOM 585 C C . ALA A 1 75 ? 30.846 9.636 -11.580 1.00 60.12 75 ALA A C 1
ATOM 587 O O . ALA A 1 75 ? 30.605 10.812 -11.322 1.00 60.12 75 ALA A O 1
ATOM 588 N N . GLU A 1 76 ? 30.016 8.917 -12.331 1.00 63.16 76 GLU A N 1
ATOM 589 C CA . GLU A 1 76 ? 28.752 9.380 -12.887 1.00 63.16 76 GLU A CA 1
ATOM 590 C C . GLU A 1 76 ? 27.566 8.847 -12.073 1.00 63.16 76 GLU A C 1
ATOM 592 O O . GLU A 1 76 ? 27.338 7.642 -11.928 1.00 63.16 76 GLU A O 1
ATOM 597 N N . VAL A 1 77 ? 26.789 9.790 -11.544 1.00 65.81 77 VAL A N 1
ATOM 598 C CA . VAL A 1 77 ? 25.523 9.533 -10.860 1.00 65.81 77 VAL A CA 1
ATOM 599 C C . VAL A 1 77 ? 24.482 9.161 -11.914 1.00 65.81 77 VAL A C 1
ATOM 601 O O . VAL A 1 77 ? 24.014 10.018 -12.660 1.00 65.81 77 VAL A O 1
ATOM 604 N N . ASN A 1 78 ? 24.096 7.886 -11.968 1.00 74.38 78 ASN A N 1
ATOM 605 C CA . ASN A 1 78 ? 23.021 7.434 -12.848 1.00 74.38 78 ASN A CA 1
ATOM 606 C C . ASN A 1 78 ? 21.681 7.509 -12.114 1.00 74.38 78 ASN A C 1
ATOM 608 O O . ASN A 1 78 ? 21.481 6.848 -11.092 1.00 74.38 78 ASN A O 1
ATOM 612 N N . TYR A 1 79 ? 20.747 8.291 -12.650 1.00 78.44 79 TYR A N 1
ATOM 613 C CA . TYR A 1 79 ? 19.367 8.324 -12.175 1.00 78.44 79 TYR A CA 1
ATOM 614 C C . TYR A 1 79 ? 18.556 7.247 -12.888 1.00 78.44 79 TYR A C 1
ATOM 616 O O . TYR A 1 79 ? 18.534 7.187 -14.115 1.00 78.44 79 TYR A O 1
ATOM 624 N N . VAL A 1 80 ? 17.865 6.410 -12.119 1.00 81.75 80 VAL A N 1
ATOM 625 C CA . VAL A 1 80 ? 16.967 5.382 -12.648 1.00 81.75 80 VAL A CA 1
ATOM 626 C C . VAL A 1 80 ? 15.542 5.721 -12.242 1.00 81.75 80 VAL A C 1
ATOM 628 O O . VAL A 1 80 ? 15.275 6.015 -11.076 1.00 81.75 80 VAL A O 1
ATOM 631 N N . GLN A 1 81 ? 14.630 5.682 -13.212 1.00 85.50 81 GLN A N 1
ATOM 632 C CA . GLN A 1 81 ? 13.204 5.900 -12.996 1.00 85.50 81 GLN A CA 1
ATOM 633 C C . GLN A 1 81 ? 12.450 4.571 -13.015 1.00 85.50 81 GLN A C 1
ATOM 635 O O . GLN A 1 81 ? 12.656 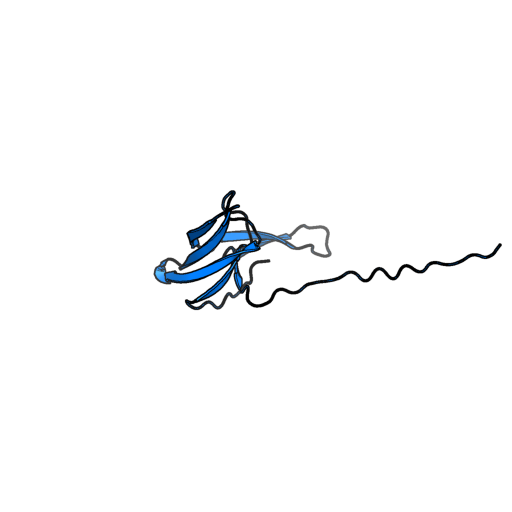3.744 -13.900 1.00 85.50 81 GLN A O 1
ATOM 640 N N . VAL A 1 82 ? 11.560 4.375 -12.043 1.00 85.88 82 VAL A N 1
ATOM 641 C CA . VAL A 1 82 ? 10.721 3.179 -11.915 1.00 85.88 82 VAL A CA 1
ATOM 642 C C . VAL A 1 82 ? 9.300 3.593 -11.577 1.00 85.88 82 VAL A C 1
ATOM 644 O O . VAL A 1 82 ? 9.072 4.300 -10.601 1.00 85.88 82 VAL A O 1
ATOM 647 N N . THR A 1 83 ? 8.327 3.116 -12.346 1.00 87.44 83 THR A N 1
ATOM 648 C CA . THR A 1 83 ? 6.909 3.303 -12.026 1.00 87.44 83 THR A CA 1
ATOM 649 C C . THR A 1 83 ? 6.425 2.153 -11.148 1.00 87.44 83 THR A C 1
ATOM 651 O O . THR A 1 83 ? 6.431 1.002 -11.577 1.00 87.44 83 THR A O 1
ATOM 654 N N . ALA A 1 84 ? 6.009 2.455 -9.919 1.00 90.12 84 ALA A N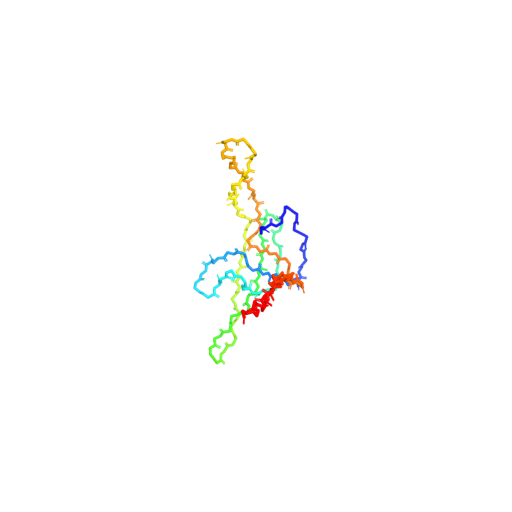 1
ATOM 655 C CA . ALA A 1 84 ? 5.567 1.462 -8.944 1.00 90.12 84 ALA A CA 1
ATOM 656 C C . ALA A 1 84 ? 4.527 2.042 -7.976 1.00 90.12 84 ALA A C 1
ATOM 658 O O . ALA A 1 84 ? 4.451 3.252 -7.758 1.00 90.12 84 ALA A O 1
ATOM 659 N N . PHE A 1 85 ? 3.723 1.170 -7.365 1.00 92.19 85 PHE A N 1
ATOM 660 C CA . PHE A 1 85 ? 2.808 1.579 -6.301 1.00 92.19 85 PHE A CA 1
ATOM 661 C C . PHE A 1 85 ? 3.569 2.085 -5.073 1.00 92.19 85 PHE A C 1
ATOM 663 O O . PHE A 1 85 ? 4.652 1.607 -4.740 1.00 92.19 85 PHE A O 1
ATOM 670 N N . VAL A 1 86 ? 2.959 3.031 -4.361 1.00 92.81 86 VAL A N 1
ATOM 671 C CA . VAL A 1 86 ? 3.527 3.663 -3.159 1.00 92.81 86 VAL A CA 1
ATOM 672 C C . VAL A 1 86 ? 3.351 2.830 -1.882 1.00 92.81 86 VAL A C 1
ATOM 674 O O . VAL A 1 86 ? 3.352 3.369 -0.778 1.00 92.81 86 VAL A O 1
ATOM 677 N N . PHE A 1 87 ? 3.188 1.515 -2.012 1.00 92.88 87 PHE A N 1
ATOM 678 C CA . PHE A 1 87 ? 3.010 0.588 -0.898 1.00 92.88 87 PHE A CA 1
ATOM 679 C C . PHE A 1 87 ? 3.594 -0.794 -1.216 1.00 92.88 87 PHE A C 1
ATOM 681 O O . PHE A 1 87 ? 3.812 -1.143 -2.377 1.00 92.88 87 PHE A O 1
ATOM 688 N N . LEU A 1 88 ? 3.835 -1.595 -0.177 1.00 93.50 88 LEU A N 1
ATOM 689 C CA . LEU A 1 88 ? 4.272 -2.993 -0.278 1.00 93.50 88 LEU A CA 1
ATOM 690 C C . LEU A 1 88 ? 3.424 -3.914 0.604 1.00 93.50 88 LEU A C 1
ATOM 692 O O . LEU A 1 88 ? 2.662 -3.433 1.436 1.00 93.50 88 LEU A O 1
ATOM 696 N N . LEU A 1 89 ? 3.558 -5.232 0.430 1.00 93.19 89 LEU A N 1
ATOM 697 C CA . LEU A 1 89 ? 2.894 -6.227 1.280 1.00 93.19 89 LEU A CA 1
ATOM 698 C C . LEU A 1 89 ? 3.420 -6.163 2.717 1.00 93.19 89 LEU A C 1
ATOM 700 O O . LEU A 1 89 ? 4.620 -6.262 2.944 1.00 93.19 89 LEU A O 1
ATOM 704 N N . ALA A 1 90 ? 2.519 -6.058 3.689 1.00 90.50 90 ALA A N 1
ATOM 705 C CA . ALA A 1 90 ? 2.866 -5.784 5.082 1.00 90.50 90 ALA A CA 1
ATOM 706 C C . ALA A 1 90 ? 2.709 -6.986 6.021 1.00 90.50 90 ALA A C 1
ATOM 708 O O . ALA A 1 90 ? 2.589 -6.785 7.227 1.00 90.50 90 ALA A O 1
ATOM 709 N N . LEU A 1 91 ? 2.679 -8.216 5.497 1.00 84.19 91 LEU A N 1
ATOM 710 C CA . LEU A 1 91 ? 2.543 -9.429 6.317 1.00 84.19 91 LEU A CA 1
ATOM 711 C C . LEU A 1 91 ? 3.784 -9.682 7.183 1.00 84.19 91 LEU A C 1
ATOM 713 O O . LEU A 1 91 ? 3.670 -10.121 8.322 1.00 84.19 91 LEU A O 1
ATOM 717 N N . THR A 1 92 ? 4.969 -9.388 6.647 1.00 82.88 92 THR A N 1
ATOM 718 C CA . THR A 1 92 ? 6.252 -9.567 7.333 1.00 82.88 92 THR A CA 1
ATOM 719 C C . THR A 1 92 ? 7.190 -8.424 6.975 1.00 82.88 92 THR A C 1
ATOM 721 O O . THR A 1 92 ? 7.359 -8.118 5.794 1.00 82.88 92 THR A O 1
ATOM 724 N N . LEU A 1 93 ? 7.832 -7.826 7.976 1.00 82.25 93 LEU A N 1
ATOM 725 C CA . LEU A 1 93 ? 8.876 -6.818 7.794 1.00 82.25 93 LEU A CA 1
ATOM 726 C C . LEU A 1 93 ? 10.167 -7.311 8.443 1.00 82.25 93 LEU A C 1
ATOM 728 O O . LEU A 1 93 ? 10.160 -7.768 9.584 1.00 82.25 93 LEU A O 1
ATOM 732 N N . SER A 1 94 ? 11.272 -7.232 7.704 1.00 81.38 94 SER A N 1
ATOM 733 C CA . SER A 1 94 ? 12.599 -7.562 8.221 1.00 81.38 94 SER A CA 1
ATOM 734 C C . SER A 1 94 ? 13.090 -6.480 9.179 1.00 81.38 94 SER A C 1
ATOM 736 O O . SER A 1 94 ? 12.902 -5.293 8.916 1.00 81.38 94 SER A O 1
ATOM 738 N N . PHE A 1 95 ? 13.806 -6.880 10.226 1.00 76.56 95 PHE A N 1
ATOM 739 C CA . PHE A 1 95 ? 14.567 -5.980 11.087 1.00 76.56 95 PHE A CA 1
ATOM 740 C C . PHE A 1 95 ? 16.058 -6.321 10.989 1.00 76.56 95 PHE A C 1
ATOM 742 O O . PHE A 1 95 ? 16.426 -7.490 10.882 1.00 76.56 95 PHE A O 1
ATOM 749 N N . GLN A 1 96 ? 16.920 -5.305 11.018 1.00 71.62 96 GLN A N 1
ATOM 750 C CA . GLN A 1 96 ? 18.370 -5.473 11.110 1.00 71.62 96 GLN A CA 1
ATOM 751 C C . GLN A 1 96 ? 18.837 -4.838 12.419 1.00 71.62 96 GLN A C 1
ATOM 753 O O . GLN A 1 96 ? 18.649 -3.642 12.626 1.00 71.62 96 GLN A O 1
ATOM 758 N N . ILE A 1 97 ? 19.429 -5.641 13.304 1.00 69.56 97 ILE A N 1
ATOM 759 C CA . ILE A 1 97 ? 19.997 -5.169 14.572 1.00 69.56 97 ILE A CA 1
ATOM 760 C C . ILE A 1 97 ? 21.518 -5.113 14.400 1.00 69.56 97 ILE A C 1
ATOM 762 O O . ILE A 1 97 ? 22.132 -6.168 14.217 1.00 69.56 97 ILE A O 1
ATOM 766 N N . PRO A 1 98 ? 22.156 -3.929 14.431 1.00 63.50 98 PRO A N 1
ATOM 767 C CA . PRO A 1 98 ? 23.608 -3.850 14.463 1.00 63.50 98 PRO A CA 1
ATOM 768 C C . PRO A 1 98 ? 24.100 -4.334 15.833 1.00 63.50 98 PRO A C 1
ATOM 770 O O . PRO A 1 98 ? 23.934 -3.657 16.845 1.00 63.50 98 PRO A O 1
ATOM 773 N N . LEU A 1 99 ? 24.703 -5.522 15.874 1.00 62.66 99 LEU A N 1
ATOM 774 C CA . LEU A 1 99 ? 25.437 -5.999 17.045 1.00 62.66 99 LEU A CA 1
ATOM 775 C C . LEU A 1 99 ? 26.745 -5.206 17.149 1.00 62.66 99 LEU A C 1
ATOM 777 O O . LEU A 1 99 ? 27.745 -5.560 16.527 1.00 62.66 99 LEU A O 1
ATOM 781 N N . MET A 1 100 ? 26.751 -4.120 17.923 1.00 52.53 100 MET A N 1
ATOM 782 C CA . MET A 1 100 ? 28.009 -3.536 18.382 1.00 52.53 100 MET A CA 1
ATOM 783 C C . MET A 1 100 ? 28.591 -4.435 19.474 1.00 52.53 100 MET A C 1
ATOM 785 O O . MET A 1 100 ? 28.178 -4.381 20.628 1.00 52.53 100 MET A O 1
ATOM 789 N N . LEU A 1 101 ? 29.552 -5.281 19.101 1.00 47.38 101 LEU A N 1
ATOM 790 C CA . LEU A 1 101 ? 30.448 -5.926 20.057 1.00 47.38 101 LEU A CA 1
ATOM 791 C C . LEU A 1 101 ? 31.354 -4.840 20.652 1.00 47.38 101 LEU A C 1
ATOM 793 O O . LEU A 1 101 ? 32.368 -4.470 20.063 1.00 47.38 101 LEU A O 1
ATOM 797 N N . SER A 1 102 ? 30.979 -4.292 21.807 1.00 49.62 102 SER A N 1
ATOM 798 C CA . SER A 1 102 ? 31.872 -3.440 22.588 1.00 49.62 102 SER A CA 1
ATOM 799 C C . SER A 1 102 ? 32.978 -4.309 23.193 1.00 49.62 102 SER A C 1
ATOM 801 O O . SER A 1 102 ? 32.773 -4.972 24.210 1.00 49.62 102 SER A O 1
ATOM 803 N N . TYR A 1 103 ? 34.159 -4.321 22.578 1.00 49.25 103 TYR A N 1
ATOM 804 C CA . TYR A 1 103 ? 35.366 -4.820 23.232 1.00 49.25 103 TYR A CA 1
ATOM 805 C C . TYR A 1 103 ? 35.812 -3.789 24.275 1.00 49.25 103 TYR A C 1
ATOM 807 O O . TYR A 1 103 ? 36.419 -2.777 23.937 1.00 49.25 103 TYR A O 1
ATOM 815 N N . SER A 1 104 ? 35.502 -4.034 25.550 1.00 43.72 104 SER A N 1
ATOM 816 C CA . SER A 1 104 ? 36.116 -3.298 26.658 1.00 43.72 104 SER A CA 1
ATOM 817 C C . SER A 1 104 ? 37.495 -3.902 26.923 1.00 43.72 104 SER A C 1
ATOM 819 O O . SER A 1 104 ? 37.621 -4.922 27.599 1.00 43.72 104 SER A O 1
ATOM 821 N N . MET A 1 105 ? 38.532 -3.314 26.330 1.00 39.50 105 MET A N 1
ATOM 822 C CA . MET A 1 105 ? 39.922 -3.663 26.615 1.00 39.50 105 MET A CA 1
ATOM 823 C C . MET A 1 105 ? 40.295 -3.039 27.970 1.00 39.50 105 MET A C 1
ATOM 825 O O . MET A 1 105 ? 40.540 -1.839 28.058 1.00 39.50 105 MET A O 1
ATOM 829 N N . TYR A 1 106 ? 40.292 -3.836 29.042 1.00 42.75 106 TYR A N 1
ATOM 830 C CA . TYR A 1 106 ? 40.888 -3.426 30.316 1.00 42.75 106 TYR A CA 1
ATOM 831 C C . TYR A 1 106 ? 42.410 -3.397 30.148 1.00 42.75 106 TYR A C 1
ATOM 833 O O . TYR A 1 106 ? 43.053 -4.444 30.093 1.00 42.75 106 TYR A O 1
ATOM 841 N N . VAL A 1 107 ? 42.984 -2.199 30.051 1.00 40.25 107 VAL A N 1
ATOM 842 C CA . VAL A 1 107 ? 44.421 -1.991 30.250 1.00 40.25 107 VAL A CA 1
ATOM 843 C C . VAL A 1 107 ? 44.636 -1.873 31.757 1.00 40.25 107 VAL A C 1
ATOM 845 O O . VAL A 1 107 ? 44.259 -0.871 32.360 1.00 40.25 107 VAL A O 1
ATOM 848 N N . PHE A 1 108 ? 45.195 -2.915 32.371 1.00 36.97 108 PHE A N 1
ATOM 849 C CA . PHE A 1 108 ? 45.803 -2.796 33.694 1.00 36.97 108 PHE A CA 1
ATOM 850 C C . PHE A 1 108 ? 47.166 -2.118 33.509 1.00 36.97 108 PHE A C 1
ATOM 852 O O . PHE A 1 108 ? 48.005 -2.635 32.769 1.00 36.97 108 PHE A O 1
ATOM 859 N N . ILE A 1 109 ? 47.337 -0.945 34.122 1.00 49.75 109 ILE A N 1
ATOM 860 C CA . ILE A 1 109 ? 48.636 -0.287 34.331 1.00 49.75 109 ILE A CA 1
ATOM 861 C C . ILE A 1 109 ? 49.136 -0.708 35.710 1.00 49.75 109 ILE A C 1
ATOM 863 O O . ILE A 1 109 ? 48.290 -0.720 36.636 1.00 49.75 109 ILE A O 1
#

Radius of gyration: 19.98 Å; chains: 1; bounding box: 60×24×51 Å

InterPro domains:
  IPR049163 DNA helicase Pif1-like, 2B domain [PF21530] (5-33)

Sequence (109 aa):
MAPFILNLKIGAEVMLLKNLTEDLVNGSRGRVVSVNLPEKAVTVDFCVKRETTTEMIRKELKAETWTYVNPSTKAEVNYVQVTAFVFLLALTLSFQIPLMLSYSMYVFI

pLDDT: mean 83.05, std 15.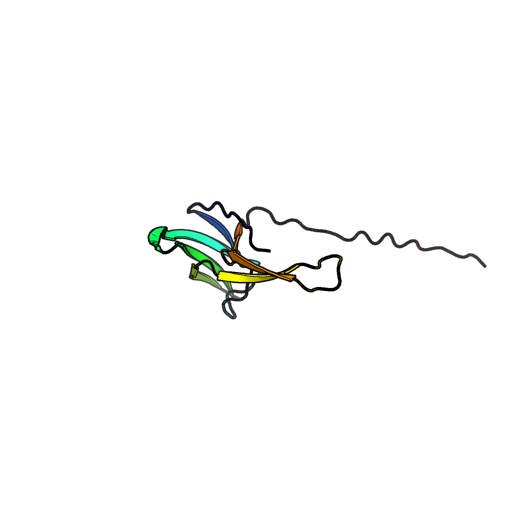61, range [36.97, 97.88]

Foldseek 3Di:
DFDQDADDDFQFKKFFCADPDPQRGGGFIWGWHDADPVQQKTWTWTWGDDPPDTDTDIDIWHWDKDWDFDPDPDPDTDIDIGTHTRMHGDPDDDDDDPPPPPDPDDDDD

Organism: NCBI:txid329046

Secondary structure (DSSP, 8-state):
---SS----TT-EEEESS--SSSS-TT-EEEEEEEETTTTEEEEEEEEE-SS-EEEEEEEEE-EEEEEEEE-SSS-EEEEEEEE-SEEE-S------------------

=== Feature glossary ===
The record interleaves many kinds of information about one protein. Here is each kind framed as the question it answers.

Q: What does the local fold look like, residue by residue?
A: A 3Di character summarizes, for each residue, the relative orientation of the Cα frame of its nearest spatial neighbor. Because it encodes fold topology rather than chemistry, 3Di alignments detect remote structural similarity that sequence alignment misses.

Q: Which residues are in helices, strands, or loops?
A: Secondary structure is the local, repeating backbone conformation. DS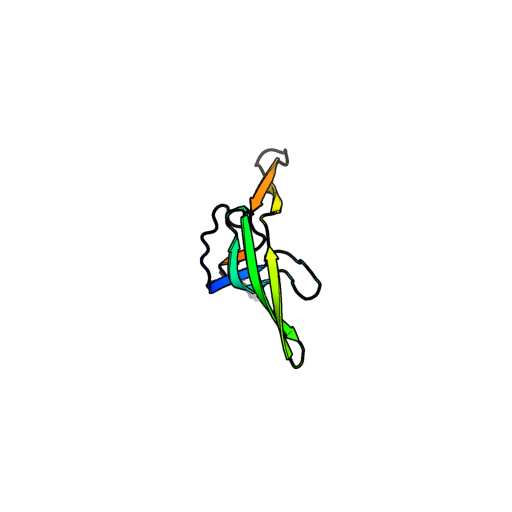SP classifies it into eight states by reading the hydrogen-bond network: three helix types (H, G, I), two β types (E, B), two non-regular types (T, S), and unstructured coil (-).

Q: How big and how compact is the whole molecule?
A: Three whole-structure scalars: the radius of gyration (RMS distance of Cα from centroid, in Å), the count of Cα–Cα contacts (pairs closer than 8 Å and separated by more than four residues in sequence — i.e. tertiary, not local, contacts), and the bounding-box dimensions. Together they distinguish compact globular folds from extended fibres or disordered chains.

Q: How confident is the AlphaFold model at each residue?
A: For AlphaFold models, the B-factor field carries pLDDT — the model's own estimate of local accuracy on a 0–100 scale. Regions with pLDDT<50 should be treated as essentially unmodeled; they often correspond to intrinsically disordered segments.

Q: What family and function is it annotated with?
A: Functional annotations link the protein to curated databases. InterPro entries identify conserved domains and families by matching the sequence against member-database signatures (Pfam, PROSITE, CDD, …). Gene Ontology (GO) terms describe molecular function, biological process, and cellular component in a controlled vocabulary. CATH places the structure in a hierarchical fold classification (Class/Architecture/Topology/Homologous-superfamily). The organism is the source species.

Q: What known structures does this most resemble?
A: Nearest PDB neighbors are the top structural matches found by Foldseek when searching this structure against the entire Protein Data Bank. Each hit reports a TM-score (0 to 1; >0.5 almost always implies the same fold) and an E-value. These are *structural* homologs — they may share no detectable sequence similarity.

Q: Which residues are buried vs exposed?
A: Solvent-accessible surface area (SASA) is the area in Å² traced out by the centre of a 1.4 Å probe sphere (a water molecule) rolled over the protein's van der Waals surface (Shrake–Rupley / Lee–Richards construction). Buried residues have near-zero SASA; fully exposed residues can exceed 200 Å². The total SASA scales roughly with the number of surface residues.

Q: What are the backbone torsion angles?
A: φ (phi) and ψ (psi) are the two rotatable backbone dihedrals per residue: φ is the C(i-1)–N–Cα–C torsion, ψ is the N–Cα–C–N(i+1) torsion, both in degrees on (−180°, 180°]. α-helical residues cluster near (−60°, −45°); β-strand residues near (−120°, +130°). A Ramachandran plot is simply a scatter of (φ, ψ) for every residue.

Q: Are the domains correctly placed relative to each other?
A: Predicted aligned error is AlphaFold's pairwise confidence. Unlike pLDDT (per-residue), PAE is per-residue-pair and captures whether two parts of the structure are correctly placed relative to each other. Units are ångströms of expected positional error.

Q: What if only a Cα trace is available?
A: P-SEA three-state annotation labels each residue as helix, strand, or coil based purely on the geometry of the Cα trace. It serves as a fallback when the full backbone (and thus DSSP) is unavailable.

Q: What is the amino-acid chain?
A: This is the polypeptide sequence — one letter per residue, N-terminus first. Length ranges from a few dozen residues for small domains to over a thousand for large multi-domain proteins.

Q: What do the rendered images show?
A: The six renders are orthographic views along the three Cartesian axes in both directions. Representation (cartoon, sticks, or surface) and color scheme (sequence-rainbow or by-chain) vary across proteins so the training set covers all the common visualization conventions.

Q: What do the diagnostic plots show?
A: Plot images: a contact map (which residues are close in 3D, as an N×N binary image), a Ramachandran scatter (backbone torsion angles, revealing secondary-structure composition at a glance), and — for AlphaFold structures — a PAE heatmap (pairwise prediction confidence).

Q: How mobile is each atom in the crystal?
A: B-factor (Debye–Waller factor) reflects atomic displacement in the crystal lattice. It is an experimental observable (units Å²), not a prediction; low values mean the atom is pinned down, high values mean it moves or is heterogeneous across the crystal.

Q: Where is each backbone atom in 3D?
A: The mmCIF table is the protein's shape written out atom by atom. For each backbone N, Cα, C, and carbonyl O, it records an (x, y, z) coordinate triple in Å plus the residue type, chain letter, and residue number.